Protein AF-A0A550GPJ8-F1 (afdb_monomer_lite)

Radius of gyration: 17.14 Å; chains: 1; bounding box: 38×32×54 Å

Sequence (96 aa):
MFPKVPDQHKTGKPLIPNGLGVLYVLITTVYLFLVYFSGITPASNGVSEPLTLAVCILFGGFMGLLDDWMDLKWRYKAFMPLIAALPLMYLTIENP

Foldseek 3Di:
DAAWFFDPVDDVRDTHGPDPCVVVLVVLLVVLVVVVVVCPAPAQQNHDPSNLVSQLSNQLSVVVSCCVVVVDDPVVVVCSNVVSCVSVVVVVVRPD

Secondary structure (DSSP, 8-state):
-PPEEE-TTSTT--EEE--THHHHHHHHHHHHHHHHHTT-SPPBTTB-HHHHHHHHHHHHHHHHHHHHHHT--HHHHHHHHHHHTHHHHHHHHH--

pLDDT: mean 85.24, std 6.63, range [60.5, 94.94]

Structure (mmCIF, N/CA/C/O backbone):
data_AF-A0A550GPJ8-F1
#
_entry.id   AF-A0A550GPJ8-F1
#
loop_
_atom_site.group_PDB
_atom_site.id
_atom_site.type_symbol
_atom_site.label_atom_id
_atom_site.label_alt_id
_atom_site.label_comp_id
_atom_site.label_asym_id
_atom_site.label_entity_id
_atom_site.label_seq_id
_atom_site.pdbx_PDB_ins_code
_atom_site.Cartn_x
_atom_site.Cartn_y
_atom_site.Cartn_z
_atom_site.occupancy
_atom_site.B_iso_or_equiv
_atom_site.auth_seq_id
_atom_site.auth_comp_id
_atom_site.auth_asym_id
_atom_site.auth_atom_id
_atom_site.pdbx_PDB_model_num
ATOM 1 N N . MET A 1 1 ? -3.448 14.394 11.178 1.00 63.84 1 MET A N 1
ATOM 2 C CA . MET A 1 1 ? -3.056 13.761 12.458 1.00 63.84 1 MET A CA 1
ATOM 3 C C . MET A 1 1 ? -3.422 12.290 12.343 1.00 63.84 1 MET A C 1
ATOM 5 O O . MET A 1 1 ? -4.548 12.030 11.941 1.00 63.84 1 MET A O 1
ATOM 9 N N . PHE A 1 2 ? -2.496 11.355 12.574 1.00 72.69 2 PHE A N 1
ATOM 10 C CA . PHE A 1 2 ? -2.800 9.923 12.435 1.00 72.69 2 PHE A CA 1
ATOM 11 C C . PHE A 1 2 ? -3.878 9.486 13.442 1.00 72.69 2 PHE A C 1
ATOM 13 O O . PHE A 1 2 ? -3.843 9.964 14.585 1.00 72.69 2 PHE A O 1
ATOM 20 N N . PRO A 1 3 ? -4.820 8.609 13.044 1.00 78.06 3 PRO A N 1
ATOM 21 C CA . PRO A 1 3 ? -5.830 8.086 13.954 1.00 78.06 3 PRO A CA 1
ATOM 22 C C . PRO A 1 3 ? -5.140 7.327 15.090 1.00 78.06 3 PRO A C 1
ATOM 24 O O . PRO A 1 3 ? -4.198 6.572 14.857 1.00 78.06 3 PRO A O 1
ATOM 27 N N . LYS A 1 4 ? -5.566 7.559 16.334 1.00 84.06 4 LYS A N 1
ATOM 28 C CA . LYS A 1 4 ? -5.023 6.859 17.503 1.00 84.06 4 LYS A CA 1
ATOM 29 C C . LYS A 1 4 ? -6.011 5.801 17.960 1.00 84.06 4 LYS A C 1
ATOM 31 O O . LYS A 1 4 ? -7.174 6.119 18.192 1.00 84.06 4 LYS A O 1
ATOM 36 N N . VAL A 1 5 ? -5.534 4.575 18.124 1.00 84.88 5 VAL A N 1
ATOM 37 C CA . VAL A 1 5 ? -6.347 3.434 18.549 1.00 84.88 5 VAL A CA 1
ATOM 38 C C . VAL A 1 5 ? -5.884 2.994 19.943 1.00 84.88 5 VAL A C 1
ATOM 40 O O . VAL A 1 5 ? -4.676 2.968 20.202 1.00 84.88 5 VAL A O 1
ATOM 43 N N . PRO A 1 6 ? -6.808 2.701 20.877 1.00 87.25 6 PRO A N 1
ATOM 44 C CA . PRO A 1 6 ? -6.449 2.204 22.200 1.00 87.25 6 PRO A CA 1
ATOM 45 C C . PRO A 1 6 ? -5.884 0.783 22.119 1.00 87.25 6 PRO A C 1
ATOM 47 O O . PRO A 1 6 ? -6.542 -0.127 21.607 1.00 87.25 6 PRO A O 1
ATOM 50 N N . ASP A 1 7 ? -4.695 0.583 22.685 1.00 87.94 7 ASP A N 1
ATOM 51 C CA . ASP A 1 7 ? -4.082 -0.739 22.828 1.00 87.94 7 ASP A CA 1
ATOM 52 C C . ASP A 1 7 ? -4.866 -1.579 23.848 1.00 87.94 7 ASP A C 1
ATOM 54 O O . ASP A 1 7 ? -4.850 -1.301 25.048 1.00 87.94 7 ASP A O 1
ATOM 58 N N . GLN A 1 8 ? -5.577 -2.606 23.373 1.00 90.31 8 GLN A N 1
ATOM 59 C CA . GLN A 1 8 ? -6.415 -3.454 24.228 1.00 90.31 8 GLN A CA 1
ATOM 60 C C . GLN A 1 8 ? -5.607 -4.368 25.158 1.00 90.31 8 GLN A C 1
ATOM 62 O O . GLN A 1 8 ? -6.167 -4.869 26.131 1.00 90.31 8 GLN A O 1
ATOM 67 N N . HIS A 1 9 ? -4.316 -4.579 24.887 1.00 88.44 9 HIS A N 1
ATOM 68 C CA . HIS A 1 9 ? -3.486 -5.540 25.618 1.00 88.44 9 HIS A CA 1
ATOM 69 C C . HIS A 1 9 ? -2.729 -4.914 26.796 1.00 88.44 9 HIS A C 1
ATOM 71 O O . HIS A 1 9 ? -2.114 -5.638 27.578 1.00 88.44 9 HIS A O 1
ATOM 77 N N . LYS A 1 10 ? -2.772 -3.584 26.957 1.00 88.50 10 LYS A N 1
ATOM 78 C CA . LYS A 1 10 ? -2.102 -2.871 28.055 1.00 88.50 10 LYS A CA 1
ATOM 79 C C . LYS A 1 10 ? -3.097 -2.328 29.075 1.00 88.50 10 LYS A C 1
ATOM 81 O O . LYS A 1 10 ? -4.117 -1.727 28.731 1.00 88.50 10 LYS A O 1
ATOM 86 N N . THR A 1 11 ? -2.760 -2.477 30.355 1.00 88.44 11 THR A N 1
ATOM 87 C CA . THR A 1 11 ? -3.452 -1.801 31.457 1.00 88.44 11 THR A CA 1
ATOM 88 C C . THR A 1 11 ? -3.426 -0.288 31.232 1.00 88.44 11 THR A C 1
ATOM 90 O O . THR A 1 11 ? -2.390 0.292 30.918 1.00 88.44 11 THR A O 1
ATOM 93 N N . GLY A 1 12 ? -4.591 0.355 31.333 1.00 88.25 12 GLY A N 1
ATOM 94 C CA . GLY A 1 12 ? -4.751 1.784 31.036 1.00 88.25 12 GLY A CA 1
ATOM 95 C C . GLY A 1 12 ? -4.972 2.132 29.558 1.00 88.25 12 GLY A C 1
ATOM 96 O O . GLY A 1 12 ? -5.139 3.311 29.262 1.00 88.25 12 GLY A O 1
ATOM 97 N N . LYS A 1 13 ? -5.009 1.141 28.649 1.00 87.94 13 LYS A N 1
ATOM 98 C CA . LYS A 1 13 ? -5.356 1.279 27.217 1.00 87.94 13 LYS A CA 1
ATOM 99 C C . LYS A 1 13 ? -4.799 2.555 26.557 1.00 87.94 13 LYS A C 1
ATOM 101 O O . LYS A 1 13 ? -5.578 3.387 26.081 1.00 87.94 13 LYS A O 1
ATOM 106 N N . PRO A 1 14 ? -3.465 2.747 26.545 1.00 90.31 14 PRO A N 1
ATOM 107 C CA . PRO A 1 14 ? -2.870 3.943 25.967 1.00 90.31 14 PRO A CA 1
ATOM 108 C C . PRO A 1 14 ? -3.240 4.068 24.482 1.00 90.31 14 PRO A C 1
ATOM 110 O O . PRO A 1 14 ? -3.302 3.079 23.751 1.00 90.31 14 PRO A O 1
ATOM 113 N N . LEU A 1 15 ? -3.485 5.302 24.040 1.00 87.25 15 LEU A N 1
ATOM 114 C CA . LEU A 1 15 ? -3.805 5.631 22.651 1.00 87.25 15 LEU A CA 1
ATOM 115 C C . LEU A 1 15 ? -2.518 5.673 21.817 1.00 87.25 15 LEU A C 1
ATOM 117 O O . LEU A 1 15 ? -1.693 6.571 21.999 1.00 87.25 15 LEU A O 1
ATOM 121 N N . ILE A 1 16 ? -2.362 4.731 20.888 1.00 87.31 16 ILE A N 1
ATOM 122 C CA . ILE A 1 16 ? -1.182 4.612 20.019 1.00 87.31 16 ILE A CA 1
ATOM 123 C C . ILE A 1 16 ? -1.568 5.053 18.599 1.00 87.31 16 ILE A C 1
ATOM 125 O O . ILE A 1 16 ? -2.651 4.695 18.133 1.00 87.31 16 ILE A O 1
ATOM 129 N N . PRO A 1 17 ? -0.741 5.853 17.899 1.00 87.81 17 PRO A N 1
ATOM 130 C CA . PRO A 1 17 ? -1.008 6.213 16.508 1.00 87.81 17 PRO A CA 1
ATOM 131 C C . PRO A 1 17 ? -0.968 4.979 15.595 1.00 87.81 17 PRO A C 1
ATOM 133 O O . PRO A 1 17 ? 0.001 4.223 15.617 1.00 87.81 17 PRO A O 1
ATOM 136 N N . ASN A 1 18 ? -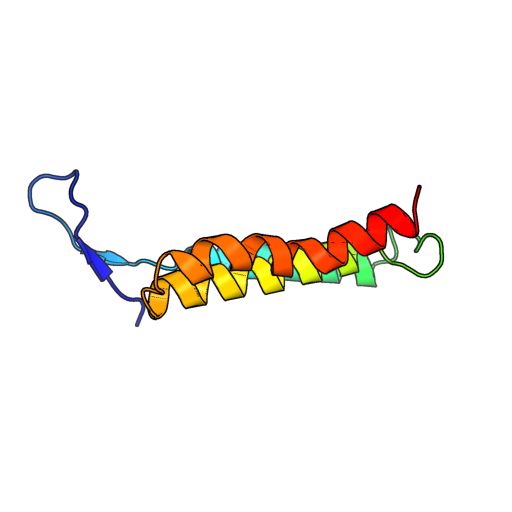2.004 4.809 14.774 1.00 84.56 18 ASN A N 1
ATOM 137 C CA . ASN A 1 18 ? -2.072 3.800 13.720 1.00 84.56 18 ASN A CA 1
ATOM 138 C C . ASN A 1 18 ? -1.587 4.374 12.371 1.00 84.56 18 ASN A C 1
ATOM 140 O O . ASN A 1 18 ? -1.518 5.591 12.191 1.00 84.56 18 ASN A O 1
ATOM 144 N N . GLY A 1 19 ? -1.249 3.508 11.412 1.00 81.56 19 GLY A N 1
ATOM 145 C CA . GLY A 1 19 ? -0.857 3.908 10.055 1.00 81.56 19 GLY A CA 1
ATOM 146 C C . GLY A 1 19 ? 0.628 4.246 9.874 1.00 81.56 19 GLY A C 1
ATOM 147 O O . GLY A 1 19 ? 1.016 4.782 8.838 1.00 81.56 19 GLY A O 1
ATOM 148 N N . LEU A 1 20 ? 1.494 3.906 10.838 1.00 87.00 20 LEU A N 1
ATOM 149 C CA . LEU A 1 20 ? 2.953 4.063 10.693 1.00 87.00 20 LEU A CA 1
ATOM 150 C C . LEU A 1 20 ? 3.549 3.183 9.576 1.00 87.00 20 LEU A C 1
ATOM 152 O O . LEU A 1 20 ? 4.647 3.466 9.097 1.00 87.00 20 LEU A O 1
ATOM 156 N N . GLY A 1 21 ? 2.812 2.170 9.105 1.00 87.44 21 GLY A N 1
ATOM 157 C CA . GLY A 1 21 ? 3.193 1.339 7.958 1.00 87.44 21 GLY A CA 1
ATOM 158 C C . GLY A 1 21 ? 3.401 2.126 6.658 1.00 87.44 21 GLY A C 1
ATOM 159 O O . GLY A 1 21 ? 4.186 1.702 5.814 1.00 87.44 21 GLY A O 1
ATOM 160 N N . VAL A 1 22 ? 2.800 3.315 6.518 1.00 89.06 22 VAL A N 1
ATOM 161 C CA . VAL A 1 22 ? 3.006 4.195 5.351 1.00 89.06 22 VAL A CA 1
ATOM 162 C C . VAL A 1 22 ? 4.474 4.573 5.176 1.00 89.06 22 VAL A C 1
ATOM 164 O O . VAL A 1 22 ? 4.957 4.629 4.049 1.00 89.06 22 VAL A O 1
ATOM 167 N N . LEU A 1 23 ? 5.209 4.788 6.272 1.00 91.62 23 LEU A N 1
ATOM 168 C CA . LEU A 1 23 ? 6.636 5.109 6.200 1.00 91.62 23 LEU A CA 1
ATOM 169 C C . LEU A 1 23 ? 7.430 3.956 5.584 1.00 91.62 23 LEU A C 1
ATOM 171 O O . LEU A 1 23 ? 8.279 4.185 4.727 1.00 91.62 23 LEU A O 1
ATOM 175 N N . TYR A 1 24 ? 7.116 2.720 5.974 1.00 91.12 24 TYR A N 1
ATOM 176 C CA . TYR A 1 24 ? 7.752 1.533 5.410 1.00 91.12 24 TYR A CA 1
ATOM 177 C C . TYR A 1 24 ? 7.458 1.395 3.910 1.00 91.12 24 TYR A C 1
ATOM 179 O O . TYR A 1 24 ? 8.380 1.201 3.118 1.00 91.12 24 TYR A O 1
ATOM 187 N N . VAL A 1 25 ? 6.196 1.566 3.501 1.00 92.88 25 VAL A N 1
ATOM 188 C CA . VAL A 1 25 ? 5.784 1.508 2.087 1.00 92.88 25 VAL A CA 1
ATOM 189 C C . VAL A 1 25 ? 6.475 2.600 1.261 1.00 92.88 25 VAL A C 1
ATOM 191 O O . VAL A 1 25 ? 6.996 2.325 0.185 1.00 92.88 25 VAL A O 1
ATOM 194 N N . LEU A 1 26 ? 6.549 3.837 1.758 1.00 92.50 26 LEU A N 1
ATOM 195 C CA . LEU A 1 26 ? 7.219 4.927 1.042 1.00 92.50 26 LEU A CA 1
ATOM 196 C C . LEU A 1 26 ? 8.729 4.698 0.912 1.00 92.50 26 LEU A C 1
ATOM 198 O O . LEU A 1 26 ? 9.277 4.859 -0.173 1.00 92.50 26 LEU A O 1
ATOM 202 N N . ILE A 1 27 ? 9.406 4.283 1.984 1.00 94.94 27 ILE A N 1
ATOM 203 C CA . ILE A 1 27 ? 10.853 4.026 1.941 1.00 94.94 27 ILE A CA 1
ATOM 204 C C . ILE A 1 27 ? 11.172 2.887 0.964 1.00 94.94 27 ILE A C 1
ATOM 206 O O . ILE A 1 27 ? 12.081 3.012 0.144 1.00 94.94 27 ILE A O 1
ATOM 210 N N . THR A 1 28 ? 10.414 1.789 1.018 1.00 92.88 28 THR A N 1
ATOM 211 C CA . THR A 1 28 ? 10.631 0.623 0.145 1.00 92.88 28 THR A CA 1
ATOM 212 C C . THR A 1 28 ? 10.330 0.922 -1.322 1.00 92.88 28 THR A C 1
ATOM 214 O O . THR A 1 28 ? 11.107 0.538 -2.193 1.00 92.88 28 THR A O 1
ATOM 217 N N . THR A 1 29 ? 9.253 1.653 -1.614 1.00 93.06 29 THR A N 1
ATOM 218 C CA . THR A 1 29 ? 8.918 2.054 -2.990 1.00 93.06 29 THR A CA 1
ATOM 219 C C . THR A 1 29 ? 9.958 3.007 -3.571 1.00 93.06 29 THR A C 1
ATOM 221 O O . THR A 1 29 ? 10.421 2.775 -4.683 1.00 93.06 29 THR A O 1
ATOM 224 N N . VAL A 1 30 ? 10.403 4.020 -2.816 1.00 94.12 30 VAL A N 1
ATOM 225 C CA . VAL A 1 30 ? 11.493 4.919 -3.238 1.00 94.12 30 VAL A CA 1
ATOM 226 C C . VAL A 1 30 ? 12.776 4.134 -3.506 1.00 94.12 30 VAL A C 1
ATOM 228 O O . VAL A 1 30 ? 13.420 4.355 -4.529 1.00 94.12 30 VAL A O 1
ATOM 231 N N . TYR A 1 31 ? 13.125 3.184 -2.636 1.00 93.19 31 TYR A N 1
ATOM 232 C CA . TYR A 1 31 ? 14.272 2.303 -2.850 1.00 93.19 31 TYR A CA 1
ATOM 233 C C . TYR A 1 31 ? 14.158 1.511 -4.163 1.00 93.19 31 TYR A C 1
ATOM 235 O O . TYR A 1 31 ? 15.096 1.509 -4.957 1.00 93.19 31 TYR A O 1
ATOM 243 N N . LEU A 1 32 ? 13.006 0.896 -4.444 1.00 90.81 32 LEU A N 1
ATOM 244 C CA . LEU A 1 32 ? 12.800 0.134 -5.682 1.00 90.81 32 LEU A CA 1
ATOM 245 C C . LEU A 1 32 ? 12.798 1.017 -6.935 1.00 90.81 32 LEU A C 1
ATOM 247 O O . LEU A 1 32 ? 13.343 0.614 -7.962 1.00 90.81 32 LEU A O 1
ATOM 251 N N . PHE A 1 33 ? 12.267 2.240 -6.853 1.00 90.12 33 PHE A N 1
ATOM 252 C CA . PHE A 1 33 ? 12.389 3.220 -7.934 1.00 90.12 33 PHE A CA 1
ATOM 253 C C . PHE A 1 33 ? 13.848 3.605 -8.192 1.00 90.12 33 PHE A C 1
ATOM 255 O O . PHE A 1 33 ? 14.259 3.680 -9.347 1.00 90.12 33 PHE A O 1
ATOM 262 N N . LEU A 1 34 ? 14.655 3.803 -7.146 1.00 91.69 34 LEU A N 1
ATOM 263 C CA . LEU A 1 34 ? 16.088 4.068 -7.303 1.00 91.69 34 LEU A CA 1
ATOM 264 C C . LEU A 1 34 ? 16.812 2.892 -7.970 1.00 91.69 34 LEU A C 1
ATOM 266 O O . LEU A 1 34 ? 17.639 3.116 -8.853 1.00 91.69 34 LEU A O 1
ATOM 270 N N . VAL A 1 35 ? 16.481 1.651 -7.598 1.00 89.12 35 VAL A N 1
ATOM 271 C CA . VAL A 1 35 ? 17.024 0.439 -8.241 1.00 89.12 35 VAL A CA 1
ATOM 272 C C . VAL A 1 35 ? 16.635 0.376 -9.718 1.00 89.12 35 VAL A C 1
ATOM 274 O O . VAL A 1 35 ? 17.496 0.106 -10.554 1.00 89.12 35 VAL A O 1
ATOM 277 N N . TYR A 1 36 ? 15.377 0.684 -10.047 1.00 87.06 36 TYR A N 1
ATOM 278 C CA . TYR A 1 36 ? 14.900 0.767 -11.427 1.00 87.06 36 TYR A CA 1
ATOM 279 C C . TYR A 1 36 ? 15.690 1.802 -12.244 1.00 87.06 36 TYR A C 1
ATOM 281 O O . TYR A 1 36 ? 16.230 1.472 -13.297 1.00 87.06 36 TYR A O 1
ATOM 289 N N . PHE A 1 37 ? 15.831 3.034 -11.740 1.00 86.56 37 PHE A N 1
ATOM 290 C CA . PHE A 1 37 ? 16.572 4.096 -12.436 1.00 86.56 37 PHE A CA 1
ATOM 291 C C . PHE A 1 37 ? 18.080 3.844 -12.522 1.00 86.56 37 PHE A C 1
ATOM 293 O O . PHE A 1 37 ? 18.721 4.315 -13.457 1.00 86.56 37 PHE A O 1
ATOM 300 N N . SER A 1 38 ? 18.650 3.092 -11.578 1.00 86.56 38 SER A N 1
ATOM 301 C CA . SER A 1 38 ? 20.068 2.715 -11.612 1.00 86.56 38 SER A CA 1
ATOM 302 C C . SER A 1 38 ? 20.378 1.674 -12.693 1.00 86.56 38 SER A C 1
ATOM 304 O O . SER A 1 38 ? 21.549 1.442 -12.979 1.00 86.56 38 SER A O 1
ATOM 306 N N . GLY A 1 39 ? 19.362 1.028 -13.284 1.00 81.25 39 GLY A N 1
ATOM 307 C CA . GLY A 1 39 ? 19.539 0.071 -14.382 1.00 81.25 39 GLY A CA 1
ATOM 308 C C . GLY A 1 39 ? 20.329 -1.187 -14.003 1.00 81.25 39 GLY A C 1
ATOM 309 O O . GLY A 1 39 ? 20.841 -1.873 -14.883 1.00 81.25 39 GLY A O 1
ATOM 310 N N . ILE A 1 40 ? 20.454 -1.485 -12.703 1.00 79.06 40 ILE A N 1
ATOM 311 C CA . ILE A 1 40 ? 21.235 -2.624 -12.184 1.00 79.06 40 ILE A CA 1
ATOM 312 C C . ILE A 1 40 ? 20.604 -3.953 -12.619 1.00 79.06 40 ILE A C 1
ATOM 314 O O . ILE A 1 40 ? 21.304 -4.931 -12.870 1.00 79.06 40 ILE A O 1
ATOM 318 N N . THR A 1 41 ? 19.276 -3.982 -12.705 1.00 75.44 41 THR A N 1
ATOM 319 C CA . THR A 1 41 ? 18.483 -5.128 -13.148 1.00 75.44 41 THR A CA 1
ATOM 320 C C . THR A 1 41 ? 17.996 -4.872 -14.575 1.00 75.44 41 THR A C 1
ATOM 322 O O . THR A 1 41 ? 17.176 -3.972 -14.786 1.00 75.44 41 THR A O 1
ATOM 325 N N . PRO A 1 42 ? 18.508 -5.607 -15.580 1.00 71.88 42 PRO A N 1
ATOM 326 C CA . PRO A 1 42 ? 18.023 -5.469 -16.945 1.00 71.88 42 PRO A CA 1
ATOM 327 C C . PRO A 1 42 ? 16.560 -5.914 -17.019 1.00 71.88 42 PRO A C 1
ATOM 329 O O . PRO A 1 42 ? 16.164 -6.884 -16.376 1.00 71.88 42 PRO A O 1
ATOM 332 N N . ALA A 1 43 ? 15.752 -5.204 -17.806 1.00 73.25 43 ALA A N 1
ATOM 333 C CA . ALA A 1 43 ? 14.381 -5.620 -18.070 1.00 73.25 43 ALA A CA 1
ATOM 334 C C . ALA A 1 43 ? 14.393 -6.906 -18.906 1.00 73.25 43 ALA A C 1
ATOM 336 O O . ALA A 1 43 ? 14.960 -6.936 -20.001 1.00 73.25 43 ALA A O 1
ATOM 337 N N . SER A 1 44 ? 13.757 -7.955 -18.404 1.00 66.31 44 SER A N 1
ATOM 338 C CA . SER A 1 44 ? 13.516 -9.189 -19.139 1.00 66.31 44 SER A CA 1
ATOM 339 C C . SER A 1 44 ? 12.172 -9.075 -19.864 1.00 66.31 44 SER A C 1
ATOM 341 O O . SER A 1 44 ? 11.165 -8.663 -19.289 1.00 66.31 44 SER A O 1
ATOM 343 N N . ASN A 1 45 ? 12.178 -9.327 -21.177 1.00 67.69 45 ASN A N 1
ATOM 344 C CA . ASN A 1 45 ? 10.994 -9.248 -22.048 1.00 67.69 45 ASN A CA 1
ATOM 345 C C . ASN A 1 45 ? 10.236 -7.902 -21.995 1.00 67.69 45 ASN A C 1
ATOM 347 O O . ASN A 1 45 ? 9.026 -7.833 -22.174 1.00 67.69 45 ASN A O 1
ATOM 351 N N . GLY A 1 46 ? 10.953 -6.795 -21.757 1.00 71.44 46 GLY A N 1
ATOM 352 C CA . GLY A 1 46 ? 10.357 -5.454 -21.672 1.00 71.44 46 GLY A CA 1
ATOM 353 C C . GLY A 1 46 ? 9.630 -5.164 -20.354 1.00 71.44 46 GLY A C 1
ATOM 354 O O . GLY A 1 46 ? 9.136 -4.051 -20.171 1.00 71.44 46 GLY A O 1
ATOM 355 N N . VAL A 1 47 ? 9.616 -6.115 -19.414 1.00 75.12 47 VAL A N 1
ATOM 356 C CA . VAL A 1 47 ? 9.066 -5.942 -18.068 1.00 75.12 47 VAL A CA 1
ATOM 357 C C . VAL A 1 47 ? 10.211 -5.792 -17.076 1.00 75.12 47 VAL A C 1
ATOM 359 O O . VAL A 1 47 ? 11.132 -6.601 -17.009 1.00 75.12 47 VAL A O 1
ATOM 362 N N . SER A 1 48 ? 10.169 -4.724 -16.288 1.00 83.06 48 SER A N 1
ATOM 363 C CA . SER A 1 48 ? 11.167 -4.475 -15.252 1.00 83.06 48 SER A CA 1
ATOM 364 C C . SER A 1 48 ? 10.668 -5.005 -13.912 1.00 83.06 48 SER A C 1
ATOM 366 O O . SER A 1 48 ? 9.702 -4.494 -13.346 1.00 83.06 48 SER A O 1
ATOM 368 N N . GLU A 1 49 ? 11.353 -6.015 -13.375 1.00 85.19 49 GLU A N 1
ATOM 369 C CA . GLU A 1 49 ? 11.051 -6.585 -12.055 1.00 85.19 49 GLU A CA 1
ATOM 370 C C . GLU A 1 49 ? 10.964 -5.524 -10.941 1.00 85.19 49 GLU A C 1
ATOM 372 O O . GLU A 1 49 ? 9.974 -5.528 -10.202 1.00 85.19 49 GLU A O 1
ATOM 377 N N . PRO A 1 50 ? 11.906 -4.560 -10.820 1.00 87.00 50 PRO A N 1
ATOM 378 C CA . PRO A 1 50 ? 11.864 -3.585 -9.731 1.00 87.00 50 PRO A CA 1
ATOM 379 C C . PRO A 1 50 ? 10.653 -2.659 -9.835 1.00 87.00 50 PRO A C 1
ATOM 381 O O . PRO A 1 50 ? 10.083 -2.279 -8.814 1.00 87.00 50 PRO A O 1
ATOM 384 N N . LEU A 1 51 ? 10.245 -2.314 -11.060 1.00 87.81 51 LEU A N 1
ATOM 385 C CA . LEU A 1 51 ? 9.086 -1.464 -11.308 1.00 87.81 51 LEU A CA 1
ATOM 386 C C . LEU A 1 51 ? 7.800 -2.198 -10.939 1.00 87.81 51 LEU A C 1
ATOM 388 O O . LEU A 1 51 ? 6.964 -1.649 -10.227 1.00 87.81 51 LEU A O 1
ATOM 392 N N . THR A 1 52 ? 7.655 -3.450 -11.376 1.00 89.12 52 THR A N 1
ATOM 393 C CA . THR A 1 52 ? 6.466 -4.243 -11.064 1.00 89.12 52 THR A CA 1
ATOM 394 C C . THR A 1 52 ? 6.331 -4.472 -9.560 1.00 89.12 52 THR A C 1
ATOM 396 O O . THR A 1 52 ? 5.243 -4.308 -9.007 1.00 89.12 52 THR A O 1
ATOM 399 N N . LEU A 1 53 ? 7.437 -4.761 -8.867 1.00 89.88 53 LEU A N 1
ATOM 400 C CA . LEU A 1 53 ? 7.451 -4.883 -7.408 1.00 89.88 53 LEU A CA 1
ATOM 401 C C . LEU A 1 53 ? 7.124 -3.554 -6.713 1.00 89.88 53 LEU A C 1
ATOM 403 O O . LEU A 1 53 ? 6.336 -3.545 -5.766 1.00 89.88 53 LEU A O 1
ATOM 407 N N . ALA A 1 54 ? 7.663 -2.429 -7.197 1.00 90.94 54 ALA A N 1
ATOM 408 C CA . ALA A 1 54 ? 7.346 -1.107 -6.662 1.00 90.94 54 ALA A CA 1
ATOM 409 C C . ALA A 1 54 ? 5.849 -0.798 -6.785 1.00 90.94 54 ALA A C 1
ATOM 411 O O . ALA A 1 54 ? 5.236 -0.339 -5.823 1.00 90.94 54 ALA A O 1
ATOM 412 N N . VAL A 1 55 ? 5.246 -1.101 -7.939 1.00 90.12 55 VAL A N 1
ATOM 413 C CA . VAL A 1 55 ? 3.811 -0.909 -8.185 1.00 90.12 55 VAL A CA 1
ATOM 414 C C . VAL A 1 55 ? 2.972 -1.809 -7.277 1.00 90.12 55 VAL A C 1
ATOM 416 O O . VAL A 1 55 ? 2.037 -1.314 -6.649 1.00 90.12 55 VAL A O 1
ATOM 419 N N . CYS A 1 56 ? 3.321 -3.092 -7.136 1.00 91.69 56 CYS A N 1
ATOM 420 C CA . CYS A 1 56 ? 2.636 -4.015 -6.223 1.00 91.69 56 CYS A CA 1
ATOM 421 C C . CYS A 1 56 ? 2.657 -3.514 -4.773 1.00 91.69 56 CYS A C 1
ATOM 423 O O . CYS A 1 56 ? 1.620 -3.479 -4.110 1.00 91.69 56 CYS A O 1
ATOM 425 N N . ILE A 1 57 ? 3.828 -3.105 -4.278 1.00 91.56 57 ILE A N 1
ATOM 426 C CA . ILE A 1 57 ? 3.996 -2.643 -2.894 1.00 91.56 57 ILE A CA 1
ATOM 427 C C . ILE A 1 57 ? 3.267 -1.318 -2.671 1.00 91.56 57 ILE A C 1
ATOM 429 O O . ILE A 1 57 ? 2.609 -1.149 -1.645 1.00 91.5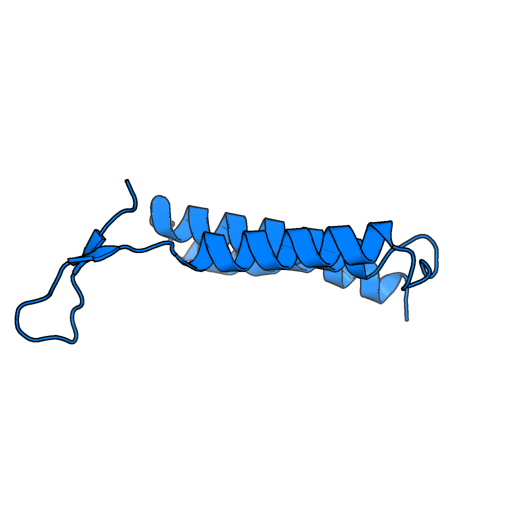6 57 ILE A O 1
ATOM 433 N N . LEU A 1 58 ? 3.335 -0.390 -3.627 1.00 91.62 58 LEU A N 1
ATOM 434 C CA . LEU A 1 58 ? 2.656 0.898 -3.527 1.00 91.62 58 LEU A CA 1
ATOM 435 C C . LEU A 1 58 ? 1.135 0.726 -3.538 1.00 91.62 58 LEU A C 1
ATOM 437 O O . LEU A 1 58 ? 0.441 1.302 -2.704 1.00 91.62 58 LEU A O 1
ATOM 441 N N . PHE A 1 59 ? 0.618 -0.104 -4.443 1.00 90.44 59 PHE A N 1
ATOM 442 C CA . PHE A 1 59 ? -0.813 -0.347 -4.575 1.00 90.44 59 PHE A CA 1
ATOM 443 C C . PHE A 1 59 ? -1.372 -1.145 -3.389 1.00 90.44 59 PHE A C 1
ATOM 445 O O . PHE A 1 59 ? -2.374 -0.747 -2.795 1.00 90.44 59 PHE A O 1
ATOM 452 N N . GLY A 1 60 ? -0.689 -2.219 -2.977 1.00 90.81 60 GLY A N 1
ATOM 453 C CA . GLY A 1 60 ? -1.062 -3.005 -1.800 1.00 90.81 60 GLY A CA 1
ATOM 454 C C . GLY A 1 60 ? -0.953 -2.208 -0.497 1.00 90.81 60 GLY A C 1
ATOM 455 O O . GLY A 1 60 ? -1.858 -2.248 0.333 1.00 90.81 60 GLY A O 1
ATOM 456 N N . GLY A 1 61 ? 0.113 -1.420 -0.339 1.00 90.38 61 GLY A N 1
ATOM 457 C CA . GLY A 1 61 ? 0.312 -0.552 0.820 1.00 90.38 61 GLY A CA 1
ATOM 458 C C . GLY A 1 61 ? -0.722 0.571 0.912 1.00 90.38 61 GLY A C 1
ATOM 459 O O . GLY A 1 61 ? -1.225 0.858 1.997 1.00 90.38 61 GLY A O 1
ATOM 460 N N . PHE A 1 62 ? -1.099 1.168 -0.223 1.00 88.94 62 PHE A N 1
ATOM 461 C CA . PHE A 1 62 ? -2.164 2.170 -0.273 1.00 88.94 62 PHE A CA 1
ATOM 462 C C . PHE A 1 62 ? -3.535 1.571 0.061 1.00 88.94 62 PHE A C 1
ATOM 464 O O . PHE A 1 62 ? -4.289 2.169 0.825 1.00 88.94 62 PHE A O 1
ATOM 471 N N . MET A 1 63 ? -3.849 0.375 -0.449 1.00 88.75 63 MET A N 1
ATOM 472 C CA . MET A 1 63 ? -5.074 -0.341 -0.073 1.00 88.75 63 MET A CA 1
ATOM 473 C C . MET A 1 63 ? -5.121 -0.663 1.421 1.00 88.75 63 MET A C 1
ATOM 475 O O . MET A 1 63 ? -6.173 -0.494 2.030 1.00 88.75 63 MET A O 1
ATOM 479 N N . GLY A 1 64 ? -3.995 -1.064 2.018 1.00 87.75 64 GLY A N 1
ATOM 480 C CA . GLY A 1 64 ? -3.890 -1.282 3.463 1.00 87.75 64 GLY A CA 1
ATOM 481 C C . GLY A 1 64 ? -4.135 -0.006 4.273 1.00 87.75 64 GLY A C 1
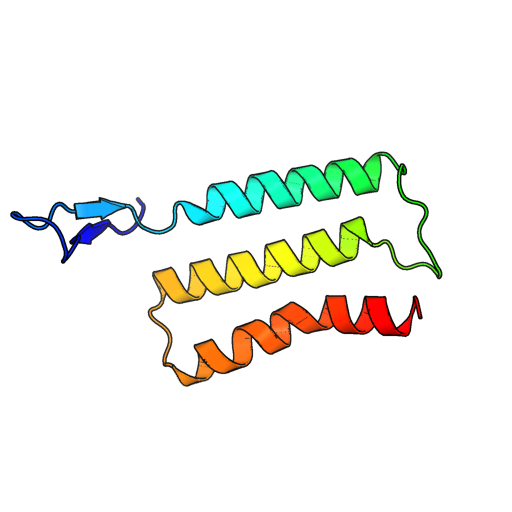ATOM 482 O O . GLY A 1 64 ? -4.892 -0.029 5.235 1.00 87.75 64 GLY A O 1
ATOM 483 N N . LEU A 1 65 ? -3.579 1.131 3.840 1.00 87.69 65 LEU A N 1
ATOM 484 C CA . LEU A 1 65 ? -3.849 2.424 4.477 1.00 87.69 65 LEU A CA 1
ATOM 485 C C . LEU A 1 65 ? -5.326 2.828 4.361 1.00 87.69 65 LEU A C 1
ATOM 487 O O . LEU A 1 65 ? -5.903 3.368 5.302 1.00 87.69 65 LEU A O 1
ATOM 491 N N . LEU A 1 66 ? -5.929 2.590 3.196 1.00 86.06 66 LEU A N 1
ATOM 492 C CA . LEU A 1 66 ? -7.332 2.896 2.949 1.00 86.06 66 LEU A CA 1
ATOM 493 C C . LEU A 1 66 ? -8.242 2.020 3.820 1.00 86.06 66 LEU A C 1
ATOM 495 O O . LEU A 1 66 ? -9.203 2.537 4.385 1.00 86.06 66 LEU A O 1
ATOM 499 N N . ASP A 1 67 ? -7.912 0.736 3.989 1.00 86.94 67 ASP A N 1
ATOM 500 C CA . ASP A 1 67 ? -8.583 -0.164 4.935 1.00 86.94 67 ASP A CA 1
ATOM 501 C C . ASP A 1 67 ? -8.464 0.348 6.381 1.00 86.94 67 ASP A C 1
ATOM 503 O O . ASP A 1 67 ? -9.479 0.465 7.064 1.00 86.94 67 ASP A O 1
ATOM 507 N N . ASP A 1 68 ? -7.264 0.764 6.803 1.00 83.94 68 ASP A N 1
ATOM 508 C CA . ASP A 1 68 ? -7.001 1.313 8.143 1.00 83.94 68 ASP A CA 1
ATOM 509 C C . ASP A 1 68 ? -7.750 2.629 8.432 1.00 83.94 68 ASP A C 1
ATOM 511 O O . ASP A 1 68 ? -7.995 2.959 9.594 1.00 83.94 68 ASP A O 1
ATOM 515 N N . TRP A 1 69 ? -8.067 3.428 7.406 1.00 82.38 69 TRP A N 1
ATOM 516 C CA . TRP A 1 69 ? -8.751 4.720 7.566 1.00 82.38 69 TRP A CA 1
ATOM 517 C C . TRP A 1 69 ? -10.265 4.641 7.384 1.00 82.38 69 TRP A C 1
ATOM 519 O O . TRP A 1 69 ? -10.989 5.405 8.022 1.00 82.38 69 TRP A O 1
ATOM 529 N N . MET A 1 70 ? -10.745 3.777 6.488 1.00 82.38 70 MET A N 1
ATOM 530 C CA . MET A 1 70 ? -12.163 3.691 6.129 1.00 82.38 70 MET A CA 1
ATOM 531 C C . MET A 1 70 ? -12.904 2.539 6.814 1.00 82.38 70 MET A C 1
ATOM 533 O O . MET A 1 70 ? -14.117 2.450 6.628 1.00 82.38 70 MET A O 1
ATOM 537 N N . ASP A 1 71 ? -12.211 1.683 7.578 1.00 81.56 71 ASP A N 1
ATOM 538 C CA . ASP A 1 71 ? -12.779 0.505 8.255 1.00 81.56 71 ASP A CA 1
ATOM 539 C C . ASP A 1 71 ? -13.695 -0.289 7.303 1.00 81.56 71 ASP A C 1
ATOM 541 O O . ASP A 1 71 ? -14.914 -0.423 7.476 1.00 81.56 71 ASP A O 1
ATOM 545 N N . LEU A 1 72 ? -13.109 -0.755 6.196 1.00 83.19 72 LEU A N 1
ATOM 546 C CA . LEU A 1 72 ? -13.877 -1.375 5.125 1.00 83.19 72 LEU A CA 1
ATOM 547 C C . LEU A 1 72 ? -14.542 -2.678 5.582 1.00 83.19 72 LEU A C 1
ATOM 549 O O . LEU A 1 72 ? -14.039 -3.450 6.399 1.00 83.19 72 LEU A O 1
ATOM 553 N N . LYS A 1 73 ? -15.693 -2.985 4.974 1.00 85.31 73 LYS A N 1
ATOM 554 C CA . LYS A 1 73 ? -16.377 -4.266 5.198 1.00 85.31 73 LYS A CA 1
ATOM 555 C C . LYS A 1 73 ? -15.473 -5.427 4.778 1.00 85.31 73 LYS A C 1
ATOM 557 O O . LYS A 1 73 ? -14.843 -5.375 3.723 1.00 85.31 73 LYS A O 1
ATOM 562 N N . TRP A 1 74 ? -15.549 -6.529 5.526 1.00 87.00 74 TRP A N 1
ATOM 563 C CA . TRP A 1 74 ? -14.757 -7.755 5.336 1.00 87.00 74 TRP A CA 1
ATOM 564 C C . TRP A 1 74 ? -14.659 -8.260 3.883 1.00 87.00 74 TRP A C 1
ATOM 566 O O . TRP A 1 74 ? -13.645 -8.835 3.500 1.00 87.00 74 TRP A O 1
ATOM 576 N N . ARG A 1 75 ? -15.690 -8.024 3.057 1.00 85.12 75 ARG A N 1
ATOM 577 C CA . ARG A 1 75 ? -15.710 -8.415 1.639 1.00 85.12 75 ARG A CA 1
ATOM 578 C C . ARG A 1 75 ? -14.576 -7.761 0.852 1.00 85.12 75 ARG A C 1
ATOM 580 O O . ARG A 1 75 ? -13.889 -8.440 0.104 1.00 85.12 75 ARG A O 1
ATOM 587 N N . TYR A 1 76 ? -14.360 -6.461 1.036 1.00 82.50 76 TYR A N 1
ATOM 588 C CA . TYR A 1 76 ? -13.321 -5.728 0.308 1.00 82.50 76 TYR A CA 1
ATOM 589 C C . TYR A 1 76 ? -11.925 -6.157 0.749 1.00 82.50 76 TYR A C 1
ATOM 591 O O . TYR A 1 76 ? -11.039 -6.307 -0.087 1.00 82.50 76 TYR A O 1
ATOM 599 N N . LYS A 1 77 ? -11.775 -6.483 2.034 1.00 83.44 77 LYS A N 1
ATOM 600 C CA . LYS A 1 77 ? -10.532 -6.993 2.615 1.00 83.44 77 LYS A CA 1
ATOM 601 C C . LYS A 1 77 ? -10.079 -8.319 1.988 1.00 83.44 77 LYS A C 1
ATOM 603 O O . LYS A 1 77 ? -8.884 -8.569 1.897 1.00 83.44 77 LYS A O 1
ATOM 608 N N . ALA A 1 78 ? -11.017 -9.137 1.497 1.00 84.69 78 ALA A N 1
ATOM 609 C CA . ALA A 1 78 ? -10.708 -10.377 0.783 1.00 84.69 78 ALA A CA 1
ATOM 610 C C . ALA A 1 78 ? -10.282 -10.152 -0.681 1.00 84.69 78 ALA A C 1
ATOM 612 O O . ALA A 1 78 ? -9.436 -10.882 -1.191 1.00 84.69 78 ALA A O 1
ATOM 613 N N . PHE A 1 79 ? -10.845 -9.149 -1.363 1.00 86.31 79 PHE A N 1
ATOM 614 C CA . PHE A 1 79 ? -10.545 -8.88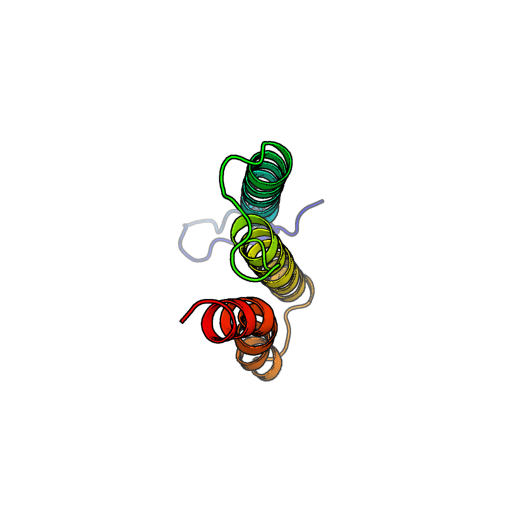5 -2.778 1.00 86.31 79 PHE A CA 1
ATOM 615 C C . PHE A 1 79 ? -9.328 -7.978 -2.990 1.00 86.31 79 PHE A C 1
ATOM 617 O O . PHE A 1 79 ? -8.653 -8.104 -4.008 1.00 86.31 79 PHE A O 1
ATOM 624 N N . MET A 1 80 ? -9.018 -7.089 -2.043 1.00 83.94 80 MET A N 1
ATOM 625 C CA . MET A 1 80 ? -7.883 -6.162 -2.140 1.00 83.94 80 MET A CA 1
ATOM 626 C C . MET A 1 80 ? -6.540 -6.850 -2.447 1.00 83.94 80 MET A C 1
ATOM 628 O O . MET A 1 80 ? -5.866 -6.413 -3.383 1.00 83.94 80 MET A O 1
ATOM 632 N N . PRO A 1 81 ? -6.158 -7.954 -1.769 1.00 84.06 81 PRO A N 1
ATOM 633 C CA . PRO A 1 81 ? -4.899 -8.638 -2.063 1.00 84.06 81 PRO A CA 1
ATOM 634 C C . PRO A 1 81 ? -4.841 -9.222 -3.479 1.00 84.06 81 PRO A C 1
ATOM 636 O O . PRO A 1 81 ? -3.781 -9.215 -4.097 1.00 84.06 81 PRO A O 1
ATOM 639 N N . LEU A 1 82 ? -5.974 -9.688 -4.01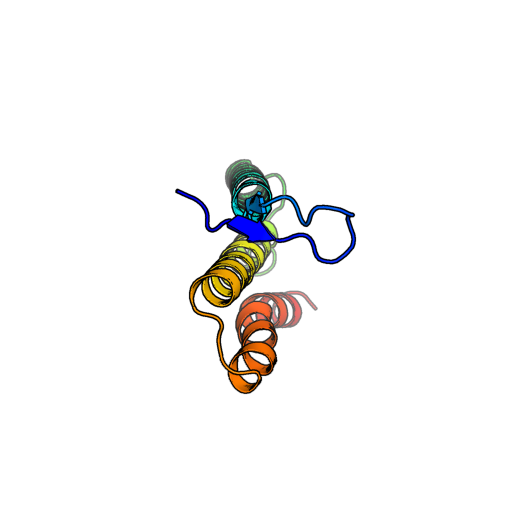9 1.00 86.38 82 LEU A N 1
ATOM 640 C CA . LEU A 1 82 ? -6.035 -10.241 -5.376 1.00 86.38 82 LEU A CA 1
ATOM 641 C C . LEU A 1 82 ? -5.773 -9.166 -6.430 1.00 86.38 82 LEU A C 1
ATOM 643 O O . LEU A 1 82 ? -5.029 -9.403 -7.376 1.00 86.38 82 LEU A O 1
ATOM 647 N N . ILE A 1 83 ? -6.346 -7.974 -6.246 1.00 85.75 83 ILE A N 1
ATOM 648 C CA . ILE A 1 83 ? -6.125 -6.851 -7.164 1.00 85.75 83 ILE A CA 1
ATOM 649 C C . ILE A 1 83 ? -4.670 -6.375 -7.058 1.00 85.75 83 ILE A C 1
ATOM 651 O O . ILE A 1 83 ? -4.031 -6.125 -8.076 1.00 85.75 83 ILE A O 1
ATOM 655 N N . ALA A 1 84 ? -4.116 -6.313 -5.844 1.00 85.94 84 ALA A N 1
ATOM 656 C CA . ALA A 1 84 ? -2.719 -5.940 -5.636 1.00 85.94 84 ALA A CA 1
ATOM 657 C C . ALA A 1 84 ? -1.711 -6.946 -6.218 1.00 85.94 84 ALA A C 1
ATOM 659 O O . ALA A 1 84 ? -0.603 -6.550 -6.569 1.00 85.94 84 ALA A O 1
ATOM 660 N N . ALA A 1 85 ? -2.090 -8.218 -6.367 1.00 87.38 85 ALA A N 1
ATOM 661 C CA . ALA A 1 85 ? -1.247 -9.258 -6.956 1.00 87.38 85 ALA A CA 1
ATOM 662 C C . ALA A 1 85 ? -1.273 -9.298 -8.498 1.00 87.38 85 ALA A C 1
ATOM 664 O O . ALA A 1 85 ? -0.453 -9.997 -9.094 1.00 87.38 85 ALA A O 1
ATOM 665 N N . LEU A 1 86 ? -2.172 -8.558 -9.164 1.00 87.56 86 LEU A N 1
ATOM 666 C CA . LEU A 1 86 ? -2.282 -8.548 -10.633 1.00 87.56 86 LEU A CA 1
ATOM 667 C C . LEU A 1 86 ? -0.957 -8.240 -11.356 1.00 87.56 86 LEU A C 1
ATOM 669 O O . LEU A 1 86 ? -0.613 -8.991 -12.271 1.00 87.56 86 LEU A O 1
ATOM 673 N N . PRO A 1 87 ? -0.178 -7.210 -10.965 1.00 84.94 87 PRO A N 1
ATOM 674 C CA . PRO A 1 87 ? 1.072 -6.908 -11.657 1.00 84.94 87 PRO A CA 1
ATOM 675 C C . PRO A 1 87 ? 2.111 -8.026 -11.474 1.00 84.94 87 PRO A C 1
ATOM 677 O O . PRO A 1 87 ? 2.861 -8.330 -12.396 1.00 84.94 87 PRO A O 1
ATOM 680 N N . LEU A 1 88 ? 2.112 -8.698 -10.317 1.00 85.75 88 LEU A N 1
ATOM 681 C CA . LEU A 1 88 ? 3.010 -9.821 -10.041 1.00 85.75 88 LEU A CA 1
ATOM 682 C C . LEU A 1 88 ? 2.689 -11.046 -10.913 1.00 85.75 88 LEU A C 1
ATOM 684 O O . LEU A 1 88 ? 3.595 -11.702 -11.425 1.00 85.75 88 LEU A O 1
ATOM 688 N N . MET A 1 89 ? 1.401 -11.339 -11.117 1.00 86.69 89 MET A N 1
ATOM 689 C CA . MET A 1 89 ? 0.981 -12.417 -12.019 1.00 86.69 89 MET A CA 1
ATOM 690 C C . MET A 1 89 ? 1.412 -12.136 -13.461 1.00 86.69 89 MET A C 1
ATOM 692 O O . MET A 1 89 ? 1.908 -13.039 -14.128 1.00 86.69 89 MET A O 1
ATOM 696 N N . TYR A 1 90 ? 1.294 -10.886 -13.918 1.00 86.56 90 TYR A N 1
ATOM 697 C CA . TYR A 1 90 ? 1.771 -10.482 -15.243 1.00 86.56 90 TYR A CA 1
ATOM 698 C C . TYR A 1 90 ? 3.287 -10.677 -15.397 1.00 86.56 90 TYR A C 1
ATOM 700 O O . TYR A 1 90 ? 3.731 -11.249 -16.388 1.00 86.56 90 TYR A O 1
ATOM 708 N N . LEU A 1 91 ? 4.074 -10.288 -14.385 1.00 84.38 91 LEU A N 1
ATOM 709 C CA . LEU A 1 91 ? 5.525 -10.502 -14.387 1.00 84.38 91 LEU A CA 1
ATOM 710 C C . LEU A 1 91 ? 5.898 -11.980 -14.544 1.00 84.38 91 LEU A C 1
ATOM 712 O O . LEU A 1 91 ? 6.839 -12.293 -15.260 1.00 84.38 91 LEU A O 1
ATOM 716 N N . THR A 1 92 ? 5.154 -12.873 -13.891 1.00 84.19 92 THR A N 1
ATOM 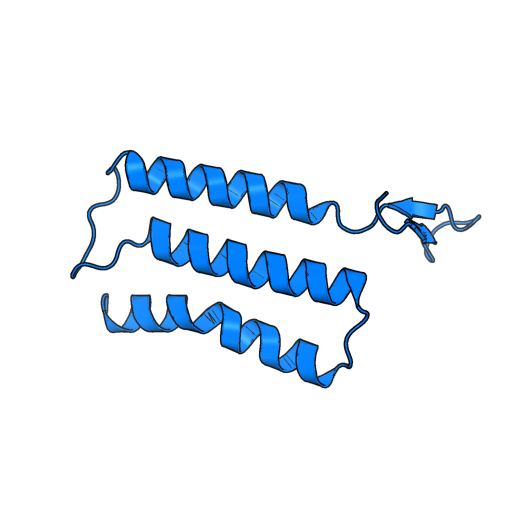717 C CA . THR A 1 92 ? 5.415 -14.322 -13.930 1.00 84.19 92 THR A CA 1
ATOM 718 C C . THR A 1 92 ? 5.091 -14.928 -15.300 1.00 84.19 92 THR A C 1
ATOM 720 O O . THR A 1 92 ? 5.744 -15.869 -15.728 1.00 84.19 92 THR A O 1
ATOM 723 N N . ILE A 1 93 ? 4.085 -14.399 -16.003 1.00 83.06 93 ILE A N 1
ATOM 724 C CA . ILE A 1 93 ? 3.727 -14.858 -17.354 1.00 83.06 93 ILE A CA 1
ATOM 725 C C . ILE A 1 93 ? 4.784 -14.423 -18.377 1.00 83.06 93 ILE A C 1
ATOM 727 O O . ILE A 1 93 ? 5.134 -15.199 -19.262 1.00 83.06 93 ILE A O 1
ATOM 731 N N . GLU A 1 94 ? 5.285 -13.193 -18.253 1.00 78.94 94 GLU A N 1
ATOM 732 C CA . GLU A 1 94 ? 6.299 -12.635 -19.156 1.00 78.94 94 GLU A CA 1
ATOM 733 C C . GLU A 1 94 ? 7.712 -13.169 -18.869 1.00 78.94 94 GLU A C 1
ATOM 735 O O . GLU A 1 94 ? 8.539 -13.204 -19.774 1.00 78.94 94 GLU A O 1
ATOM 740 N N . ASN A 1 95 ? 7.996 -13.626 -17.644 1.00 70.75 95 ASN A N 1
ATOM 741 C CA . ASN A 1 95 ? 9.280 -14.210 -17.237 1.00 70.75 95 ASN A CA 1
ATOM 742 C C . ASN A 1 95 ? 9.097 -15.628 -16.659 1.00 70.75 95 ASN A C 1
ATOM 744 O O . ASN A 1 95 ? 9.139 -15.779 -15.434 1.00 70.75 95 ASN A O 1
ATOM 748 N N . PRO A 1 96 ? 8.854 -16.643 -17.513 1.00 60.50 96 PRO A N 1
ATOM 749 C CA . PRO A 1 96 ? 8.660 -18.030 -17.087 1.00 60.50 96 PRO A CA 1
ATOM 750 C C . PRO A 1 96 ? 9.933 -18.707 -16.559 1.00 60.50 96 PRO A C 1
ATOM 752 O O . PRO A 1 96 ? 11.045 -18.370 -17.031 1.00 60.50 96 PRO A O 1
#